Protein AF-A0A4Q3FZ63-F1 (afdb_monomer)

Sequence (132 aa):
MNALDQLRLKASYGTTALLWLNVLFSGLAGWLHPAAFSIWTLAASGVIAGLSTAVWSSDKAGPTTRVVHSMALAAQVGLLVYLFSGAAYQIDMHMYFFATLAICAVWIDWRAIVAYAGLVAVHHLALYVAMP

Radius of gyration: 14.97 Å; Cα contacts (8 Å, |Δi|>4): 135; chains: 1; bounding box: 34×26×44 Å

Solvent-accessible surface area (backbone atoms only — not comparable to full-atom values): 6828 Å² total; per-residue (Å²): 131,56,74,65,55,52,46,24,41,55,47,35,56,53,51,53,51,50,39,51,50,50,32,49,49,43,64,49,33,29,81,81,36,71,87,26,51,45,73,66,58,33,50,52,36,45,49,47,36,49,53,40,50,56,47,26,72,75,34,55,63,35,75,66,28,49,29,46,46,27,36,41,48,48,52,46,36,54,50,48,27,58,37,28,62,95,43,88,60,22,61,58,35,54,53,43,47,59,56,53,54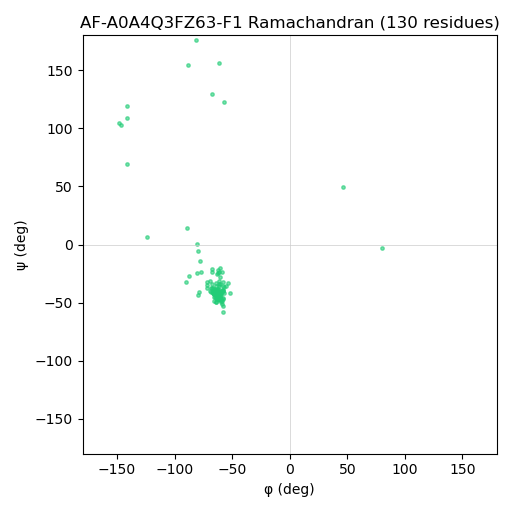,57,56,42,55,65,59,76,42,71,64,21,48,50,42,23,52,48,52,53,51,51,50,54,52,50,41,52,72,76,62,112

Nearest PDB structures (foldseek):
  1yo7-assembly2_B  TM=4.025E-01  e=5.950E+00  Escherichia coli

Foldseek 3Di:
DDPLQVLLLVLLVVLLVVLVVLLVCQCCLCVVPVQLHDPVLSVVSVVLSVVLVVVCVVPVRDPVSLQSSLQSQLVSLVSVLSSCVPHPCSVVSVVVLVVSLVSSVSSVDVNNNCSNVVSVVCVVVVCVVVPD

pLDDT: mean 96.11, std 4.38, range [72.0, 98.81]

Mean predicted aligned error: 2.86 Å

Structure (mmCIF, N/CA/C/O backbone):
data_AF-A0A4Q3FZ63-F1
#
_entry.id   AF-A0A4Q3FZ63-F1
#
loop_
_atom_site.group_PDB
_atom_site.id
_atom_site.type_symbol
_atom_site.label_atom_id
_atom_site.label_alt_id
_atom_site.label_comp_id
_atom_site.label_asym_id
_atom_site.label_entity_id
_atom_site.label_seq_id
_atom_site.pdbx_PDB_ins_code
_atom_site.Cartn_x
_atom_site.Cartn_y
_atom_site.Cartn_z
_atom_site.occupancy
_atom_site.B_iso_or_equiv
_atom_site.auth_seq_id
_atom_site.auth_comp_id
_atom_site.auth_asym_id
_atom_site.auth_atom_id
_atom_site.pdbx_PDB_model_num
ATOM 1 N N . MET A 1 1 ? -12.803 1.716 24.761 1.00 74.94 1 MET A N 1
ATOM 2 C CA . MET A 1 1 ? -11.850 1.134 23.789 1.00 74.94 1 MET A CA 1
ATOM 3 C C . MET A 1 1 ? -10.949 0.164 24.522 1.00 74.94 1 MET A C 1
ATOM 5 O O . MET A 1 1 ? -10.354 0.563 25.519 1.00 74.94 1 MET A O 1
ATOM 9 N N . ASN A 1 2 ? -10.884 -1.090 24.077 1.00 94.12 2 ASN A N 1
ATOM 10 C CA . ASN A 1 2 ? -10.001 -2.087 24.690 1.00 94.12 2 ASN A CA 1
ATOM 11 C C . ASN A 1 2 ? -8.553 -1.944 24.160 1.00 94.12 2 ASN A C 1
ATOM 13 O O . ASN A 1 2 ? -8.275 -1.116 23.289 1.00 94.12 2 ASN A O 1
ATOM 17 N N . ALA A 1 3 ? -7.616 -2.737 24.692 1.00 95.56 3 ALA A N 1
ATOM 18 C CA . ALA A 1 3 ? -6.209 -2.693 24.279 1.00 95.56 3 ALA A CA 1
ATOM 19 C C . ALA A 1 3 ? -6.006 -3.028 22.787 1.00 95.56 3 ALA A C 1
ATOM 21 O O . ALA A 1 3 ? -5.152 -2.435 22.128 1.00 95.56 3 ALA A O 1
ATOM 22 N N . LEU A 1 4 ? -6.826 -3.929 22.238 1.00 95.75 4 LEU A N 1
ATOM 23 C CA . LEU A 1 4 ? -6.789 -4.303 20.825 1.00 95.75 4 LEU A CA 1
ATOM 24 C C . LEU A 1 4 ? -7.214 -3.135 19.919 1.00 95.75 4 LEU A C 1
ATOM 26 O O . LEU A 1 4 ? -6.565 -2.878 18.907 1.00 95.75 4 LEU A O 1
ATOM 30 N N . ASP A 1 5 ? -8.252 -2.389 20.295 1.00 94.88 5 ASP A N 1
ATOM 31 C CA . ASP A 1 5 ? -8.711 -1.210 19.553 1.00 94.88 5 ASP A CA 1
ATOM 32 C C . ASP A 1 5 ? -7.642 -0.113 19.543 1.00 94.88 5 ASP A C 1
ATOM 34 O O . ASP A 1 5 ? -7.414 0.529 18.519 1.00 94.88 5 ASP A O 1
ATOM 38 N N . GLN A 1 6 ? -6.945 0.084 20.666 1.00 96.19 6 GLN A N 1
ATOM 39 C CA . GLN A 1 6 ? -5.842 1.043 20.754 1.00 96.19 6 GLN A CA 1
ATOM 40 C C . GLN A 1 6 ? -4.656 0.632 19.873 1.00 96.19 6 GLN A C 1
ATOM 42 O O . GLN A 1 6 ? -4.088 1.481 19.183 1.00 96.19 6 GLN A O 1
ATOM 47 N N . LEU A 1 7 ? -4.296 -0.657 19.866 1.00 97.12 7 LEU A N 1
ATOM 48 C CA . LEU A 1 7 ? -3.252 -1.195 18.992 1.00 97.12 7 LEU A CA 1
ATOM 49 C C . LEU A 1 7 ? -3.607 -0.974 17.518 1.00 97.12 7 LEU A C 1
ATOM 51 O O . LEU A 1 7 ? -2.802 -0.420 16.773 1.00 97.12 7 LEU A O 1
ATOM 55 N N . ARG A 1 8 ? -4.829 -1.339 17.113 1.00 97.44 8 ARG A N 1
ATOM 56 C CA . ARG A 1 8 ? -5.321 -1.153 15.740 1.00 97.44 8 ARG A CA 1
ATOM 57 C C . ARG A 1 8 ? -5.371 0.318 15.349 1.00 97.44 8 ARG A C 1
ATOM 59 O O . ARG A 1 8 ? -4.979 0.668 14.242 1.00 97.44 8 ARG A O 1
ATOM 66 N N . LEU A 1 9 ? -5.789 1.200 16.252 1.00 97.75 9 LEU A N 1
ATOM 67 C CA . LEU A 1 9 ? -5.784 2.631 15.978 1.00 97.75 9 LEU A CA 1
ATOM 68 C C . LEU A 1 9 ? -4.358 3.145 15.739 1.00 97.75 9 LEU A C 1
ATOM 70 O O . LEU A 1 9 ? -4.137 3.845 14.755 1.00 97.75 9 LEU A O 1
ATOM 74 N N . LYS A 1 10 ? -3.377 2.759 16.564 1.00 97.12 10 LYS A N 1
ATOM 75 C CA . LYS A 1 10 ? -1.961 3.110 16.341 1.00 97.12 10 LYS A CA 1
ATOM 76 C C . LYS A 1 10 ? -1.432 2.544 15.021 1.00 97.12 10 LYS A C 1
ATOM 78 O O . LYS A 1 10 ? -0.822 3.275 14.244 1.00 97.12 10 LYS A O 1
ATOM 83 N N . ALA A 1 11 ? -1.722 1.275 14.742 1.00 97.00 11 ALA A N 1
ATOM 84 C CA . ALA A 1 11 ? -1.376 0.623 13.485 1.00 97.00 11 ALA A CA 1
ATOM 85 C C . ALA A 1 11 ? -1.961 1.340 12.265 1.00 97.00 11 ALA A C 1
ATOM 87 O O . ALA A 1 11 ? -1.308 1.418 11.226 1.00 97.00 11 ALA A O 1
ATOM 88 N N . SER A 1 12 ? -3.164 1.904 12.390 1.00 98.06 12 SER A N 1
ATOM 89 C CA . SER A 1 12 ? -3.795 2.630 11.293 1.00 98.06 12 SER A CA 1
ATOM 90 C C . SER A 1 12 ? -2.989 3.844 10.854 1.00 98.06 12 SER A C 1
ATOM 92 O O . SER A 1 12 ? -2.725 3.987 9.669 1.00 98.06 12 SER A O 1
ATOM 94 N N . TYR A 1 13 ? -2.486 4.646 11.796 1.00 98.44 13 TYR A N 1
ATOM 95 C CA . TYR A 1 13 ? -1.609 5.769 11.466 1.00 98.44 13 TYR A CA 1
ATOM 96 C C . TYR A 1 13 ? -0.302 5.290 10.829 1.00 98.44 13 TYR A C 1
ATOM 98 O O . TYR A 1 13 ? 0.135 5.866 9.836 1.00 98.44 13 TYR A O 1
ATOM 106 N N . GLY A 1 14 ? 0.298 4.220 11.361 1.00 98.19 14 GLY A N 1
ATOM 107 C CA . GLY A 1 14 ? 1.537 3.657 10.817 1.00 98.19 14 GLY A CA 1
ATOM 108 C C . GLY A 1 14 ? 1.380 3.135 9.387 1.00 98.19 14 GLY A C 1
ATOM 109 O O . GLY A 1 14 ? 2.206 3.425 8.528 1.00 98.19 14 GLY A O 1
ATOM 110 N N . THR A 1 15 ? 0.295 2.416 9.105 1.00 98.06 15 THR A N 1
ATOM 111 C CA . THR A 1 15 ? 0.013 1.878 7.765 1.00 98.06 15 THR A CA 1
ATOM 112 C C . THR A 1 15 ? -0.388 2.969 6.773 1.00 98.06 15 THR A C 1
ATOM 114 O O . THR A 1 15 ? 0.081 2.928 5.640 1.00 98.06 15 THR A O 1
ATOM 117 N N . THR A 1 16 ? -1.149 3.992 7.187 1.00 98.62 16 THR A N 1
ATOM 118 C CA . THR A 1 16 ? -1.392 5.183 6.352 1.00 98.62 16 THR A CA 1
ATOM 119 C C . THR A 1 16 ? -0.081 5.884 6.008 1.00 98.62 16 THR A C 1
ATOM 121 O O . THR A 1 16 ? 0.167 6.191 4.844 1.00 98.62 16 THR A O 1
ATOM 124 N N . ALA A 1 17 ? 0.786 6.115 6.999 1.00 98.62 17 ALA A N 1
ATOM 125 C CA . ALA A 1 17 ? 2.089 6.735 6.773 1.00 98.62 17 ALA A CA 1
ATOM 126 C C . ALA A 1 17 ? 2.951 5.901 5.815 1.00 98.62 17 ALA A C 1
ATOM 128 O O . ALA A 1 17 ? 3.571 6.458 4.914 1.00 98.62 17 ALA A O 1
ATOM 129 N N . LEU A 1 18 ? 2.936 4.573 5.957 1.00 98.56 18 LEU A N 1
ATOM 130 C CA . LEU A 1 18 ? 3.661 3.661 5.075 1.00 98.56 18 LEU A CA 1
ATOM 131 C C . LEU A 1 18 ? 3.148 3.703 3.627 1.00 98.56 18 LEU A C 1
ATOM 133 O O . LEU A 1 18 ? 3.953 3.681 2.700 1.00 98.56 18 LEU A O 1
ATOM 137 N N . LEU A 1 19 ? 1.831 3.813 3.415 1.00 98.75 19 LEU A N 1
ATOM 138 C CA . LEU A 1 19 ? 1.258 3.989 2.075 1.00 98.75 19 LEU A CA 1
ATOM 139 C C . LEU A 1 19 ? 1.801 5.254 1.403 1.00 98.75 19 LEU A C 1
ATOM 141 O O . LEU A 1 19 ? 2.272 5.188 0.271 1.00 98.75 19 LEU A O 1
ATOM 145 N N . TRP A 1 20 ? 1.793 6.387 2.106 1.00 98.69 20 TRP A N 1
ATOM 146 C CA . TRP A 1 20 ? 2.327 7.645 1.575 1.00 98.69 20 TRP A CA 1
ATOM 147 C C . TRP A 1 20 ? 3.851 7.637 1.432 1.00 98.69 20 TRP A C 1
ATOM 149 O O . TRP A 1 20 ? 4.378 8.227 0.491 1.00 98.69 20 TRP A O 1
ATOM 159 N N . LEU A 1 21 ? 4.567 6.921 2.301 1.00 98.62 21 LEU A N 1
ATOM 160 C CA . LEU A 1 21 ? 6.002 6.697 2.146 1.00 98.62 21 LEU A CA 1
ATOM 161 C C . LEU A 1 21 ? 6.309 5.911 0.862 1.00 98.62 21 LEU A C 1
ATOM 163 O O . LEU A 1 21 ? 7.252 6.252 0.156 1.00 98.62 21 LEU A O 1
ATOM 167 N N . ASN A 1 22 ? 5.485 4.922 0.503 1.00 98.25 22 ASN A N 1
ATOM 168 C CA . ASN A 1 22 ? 5.630 4.198 -0.763 1.00 98.25 22 ASN A CA 1
ATOM 169 C C . ASN A 1 22 ? 5.333 5.085 -1.988 1.00 98.25 22 ASN A C 1
ATOM 171 O O . ASN A 1 22 ? 6.003 4.946 -3.013 1.00 98.25 22 ASN A O 1
ATOM 175 N N . VAL A 1 23 ? 4.393 6.036 -1.884 1.00 98.44 23 VAL A N 1
ATOM 176 C CA . VAL A 1 23 ? 4.179 7.070 -2.920 1.00 98.44 23 VAL A CA 1
ATOM 177 C C . VAL A 1 23 ? 5.430 7.928 -3.077 1.00 98.44 23 VAL A C 1
ATOM 179 O O . VAL A 1 23 ? 5.894 8.144 -4.196 1.00 98.44 23 VAL A O 1
ATOM 182 N N . LEU A 1 24 ? 6.009 8.377 -1.958 1.00 97.62 24 LEU A N 1
ATOM 183 C CA . LEU A 1 24 ? 7.256 9.131 -1.970 1.00 97.62 24 LEU A CA 1
ATOM 184 C C . LEU A 1 24 ? 8.363 8.311 -2.641 1.00 97.62 24 LEU A C 1
ATOM 186 O O . LEU A 1 24 ? 8.939 8.781 -3.615 1.00 97.62 24 LEU A O 1
ATOM 190 N N . PHE A 1 25 ? 8.603 7.068 -2.215 1.00 95.19 25 PHE A N 1
ATOM 191 C CA . PHE A 1 25 ? 9.598 6.193 -2.843 1.00 95.19 25 PHE A CA 1
ATOM 192 C C . PHE A 1 25 ? 9.356 5.976 -4.337 1.00 95.19 25 PHE A C 1
ATOM 194 O O . PHE A 1 25 ? 10.318 5.972 -5.101 1.00 95.19 25 PHE A O 1
ATOM 201 N N . SER A 1 26 ? 8.100 5.890 -4.775 1.00 95.50 26 SER A N 1
ATOM 202 C CA . SER A 1 26 ? 7.767 5.807 -6.201 1.00 95.50 26 SER A CA 1
ATOM 203 C C . SER A 1 26 ? 8.216 7.055 -6.974 1.00 95.50 26 SER A C 1
ATOM 205 O O . SER A 1 26 ? 8.722 6.941 -8.087 1.00 95.50 26 SER A O 1
ATOM 207 N N . GLY A 1 27 ? 8.088 8.247 -6.380 1.00 94.56 27 GLY A N 1
ATOM 208 C CA . GLY A 1 27 ? 8.595 9.496 -6.961 1.00 94.56 27 GLY A CA 1
ATOM 209 C C . GLY A 1 27 ? 10.124 9.602 -6.932 1.00 94.56 27 GLY A C 1
ATOM 210 O O . GLY A 1 27 ? 10.724 10.117 -7.872 1.00 94.56 27 GLY A O 1
ATOM 211 N N . LEU A 1 28 ? 10.755 9.066 -5.882 1.00 93.75 28 LEU A N 1
ATOM 212 C CA . LEU A 1 28 ? 12.213 9.044 -5.706 1.00 93.75 28 LEU A CA 1
ATOM 213 C C . LEU A 1 28 ? 12.913 7.960 -6.544 1.00 93.75 28 LEU A C 1
ATOM 215 O O . LEU A 1 28 ? 14.133 8.008 -6.696 1.00 93.75 28 LEU A O 1
ATOM 219 N N . ALA A 1 29 ? 12.171 6.990 -7.089 1.00 91.19 29 ALA A N 1
ATOM 220 C CA . ALA A 1 29 ? 12.731 5.832 -7.788 1.00 91.19 29 ALA A CA 1
ATOM 221 C C . ALA A 1 29 ? 13.672 6.230 -8.940 1.00 91.19 29 ALA A C 1
ATOM 223 O O . ALA A 1 29 ? 14.720 5.611 -9.118 1.00 91.19 29 ALA A O 1
ATOM 224 N N . GLY A 1 30 ? 13.359 7.320 -9.651 1.00 87.62 30 GLY A N 1
ATOM 225 C CA . GLY A 1 30 ? 14.193 7.865 -10.728 1.00 87.62 30 GLY A CA 1
ATOM 226 C C . GLY A 1 30 ? 15.595 8.310 -10.296 1.00 87.62 30 GLY A C 1
ATOM 227 O O . GLY A 1 30 ? 16.507 8.328 -11.116 1.00 87.62 30 GLY A O 1
ATOM 228 N N . TRP A 1 31 ? 15.808 8.641 -9.020 1.00 88.25 31 TRP A N 1
ATOM 229 C CA . TRP A 1 31 ? 17.140 8.991 -8.510 1.00 88.25 31 TRP A CA 1
ATOM 230 C C . TRP A 1 31 ? 18.002 7.768 -8.195 1.00 88.25 31 TRP A C 1
ATOM 232 O O . TRP A 1 31 ? 19.225 7.867 -8.230 1.00 88.25 31 TRP A O 1
ATOM 242 N N . LEU A 1 32 ? 17.382 6.619 -7.918 1.00 84.94 32 LEU A N 1
ATOM 243 C CA . LEU A 1 32 ? 18.078 5.355 -7.649 1.00 84.94 32 LEU A CA 1
ATOM 244 C C . LEU A 1 32 ? 18.313 4.548 -8.930 1.00 84.94 32 LEU A C 1
ATOM 246 O O . LEU A 1 32 ? 19.309 3.840 -9.054 1.00 84.94 32 LEU A O 1
ATOM 250 N N . HIS A 1 33 ? 17.397 4.667 -9.888 1.00 87.00 33 HIS A N 1
ATOM 251 C CA . HIS A 1 33 ? 17.478 4.045 -11.197 1.00 87.00 33 HIS A CA 1
ATOM 252 C C . HIS A 1 33 ? 16.819 4.997 -12.207 1.00 87.00 33 HIS A C 1
ATOM 254 O O . HIS A 1 33 ? 15.594 5.068 -12.249 1.00 87.00 33 HIS A O 1
ATOM 260 N N . PRO A 1 34 ? 17.579 5.752 -13.023 1.00 82.75 34 PRO A N 1
ATOM 261 C CA . PRO A 1 34 ? 17.013 6.770 -13.918 1.00 82.75 34 PRO A CA 1
ATOM 262 C C . PRO A 1 34 ? 15.900 6.266 -14.846 1.00 82.75 34 PRO A C 1
ATOM 2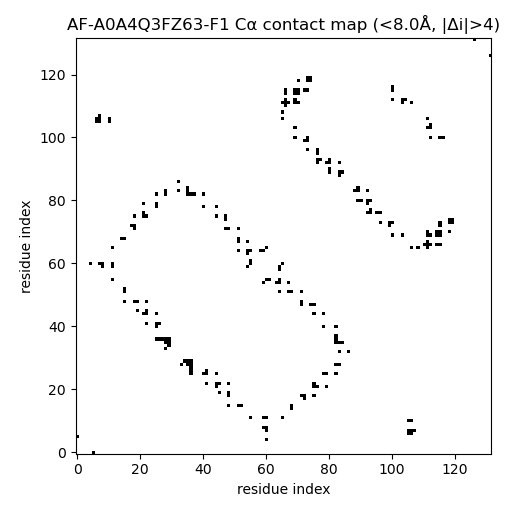64 O O . PRO A 1 34 ? 14.946 6.993 -15.110 1.00 82.75 34 PRO A O 1
ATOM 267 N N . ALA A 1 35 ? 15.973 5.005 -15.283 1.00 83.75 35 ALA A N 1
ATOM 268 C CA . ALA A 1 35 ? 14.940 4.374 -16.104 1.00 83.75 35 ALA A CA 1
ATOM 269 C C . ALA A 1 35 ? 13.716 3.874 -15.306 1.00 83.75 35 ALA A C 1
ATOM 271 O O . ALA A 1 35 ? 12.743 3.433 -15.909 1.00 83.75 35 ALA A O 1
ATOM 272 N N . ALA A 1 36 ? 13.738 3.938 -13.969 1.00 82.88 36 ALA A N 1
ATOM 273 C CA . ALA A 1 36 ? 12.626 3.517 -13.119 1.00 82.88 36 ALA A CA 1
ATOM 274 C C . ALA A 1 36 ? 11.492 4.539 -13.072 1.00 82.88 36 ALA A C 1
ATOM 276 O O . ALA A 1 36 ? 10.378 4.160 -12.748 1.00 82.88 36 ALA A O 1
ATOM 277 N N . PHE A 1 37 ? 11.723 5.829 -13.336 1.00 89.50 37 PHE A N 1
ATOM 278 C CA . PHE A 1 37 ? 10.668 6.826 -13.141 1.00 89.50 37 PHE A CA 1
ATOM 279 C C . PHE A 1 37 ? 9.504 6.650 -14.130 1.00 89.50 37 PHE A C 1
ATOM 281 O O . PHE A 1 37 ? 9.694 6.629 -15.344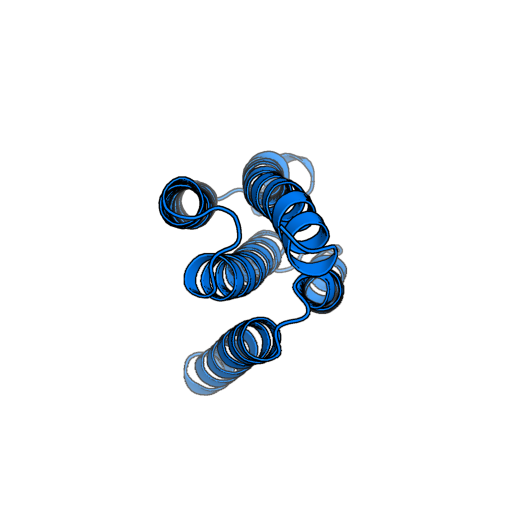 1.00 89.50 37 PHE A O 1
ATOM 288 N N . SER A 1 38 ? 8.277 6.613 -13.603 1.00 93.75 38 SER A N 1
ATOM 289 C CA . SER A 1 38 ? 7.040 6.582 -14.387 1.00 93.75 38 SER A CA 1
ATOM 290 C C . SER A 1 38 ? 5.965 7.443 -13.728 1.00 93.75 38 SER A C 1
ATOM 292 O O . SER A 1 38 ? 5.517 7.159 -12.613 1.00 93.75 38 SER A O 1
ATOM 294 N N . ILE A 1 39 ? 5.502 8.474 -14.444 1.00 94.69 39 ILE A N 1
ATOM 295 C CA . ILE A 1 39 ? 4.423 9.354 -13.970 1.00 94.69 39 ILE A CA 1
ATOM 296 C C . ILE A 1 39 ? 3.115 8.587 -13.749 1.00 94.69 39 ILE A C 1
ATOM 298 O O . ILE A 1 39 ? 2.383 8.873 -12.805 1.00 94.69 39 ILE A O 1
ATOM 302 N N . TRP A 1 40 ? 2.844 7.572 -14.573 1.00 96.44 40 TRP A N 1
ATOM 303 C CA . TRP A 1 40 ? 1.649 6.738 -14.458 1.00 96.44 40 TRP A CA 1
ATOM 304 C C . TRP A 1 40 ? 1.691 5.861 -13.213 1.00 96.44 40 TRP A C 1
ATOM 306 O O . TRP A 1 40 ? 0.691 5.743 -12.509 1.00 96.44 40 TRP A O 1
ATOM 316 N N . THR A 1 41 ? 2.859 5.303 -12.897 1.00 95.88 41 THR A N 1
ATOM 317 C CA . THR A 1 41 ? 3.042 4.503 -11.685 1.00 95.88 41 THR A CA 1
ATOM 318 C C . THR A 1 41 ? 2.953 5.369 -10.431 1.00 95.88 41 THR A C 1
ATOM 320 O O . THR A 1 41 ? 2.299 4.977 -9.465 1.00 95.88 41 THR A O 1
ATOM 323 N N . LEU A 1 42 ? 3.531 6.576 -10.457 1.00 97.31 42 LEU A N 1
ATOM 324 C CA . LEU A 1 42 ? 3.391 7.549 -9.372 1.00 97.31 42 LEU A CA 1
ATOM 325 C C . LEU A 1 42 ? 1.926 7.962 -9.168 1.00 97.31 42 LEU A C 1
ATOM 327 O O . LEU A 1 42 ? 1.445 7.983 -8.036 1.00 97.31 42 LEU A O 1
ATOM 331 N N . ALA A 1 43 ? 1.196 8.244 -10.250 1.00 98.19 43 ALA A N 1
ATOM 332 C CA . ALA A 1 43 ? -0.222 8.583 -10.187 1.00 98.19 43 ALA A CA 1
ATOM 333 C C . ALA A 1 43 ? -1.061 7.421 -9.628 1.00 98.19 43 ALA A C 1
ATOM 335 O O . ALA A 1 43 ? -1.870 7.632 -8.727 1.00 98.19 43 ALA A O 1
ATOM 336 N N . ALA A 1 44 ? -0.834 6.190 -10.100 1.00 98.44 44 ALA A N 1
ATOM 337 C CA . ALA A 1 44 ? -1.511 4.996 -9.594 1.00 98.44 44 ALA A CA 1
ATOM 338 C C . ALA A 1 44 ? -1.232 4.772 -8.099 1.00 98.44 44 ALA A C 1
ATOM 340 O O . ALA A 1 44 ? -2.159 4.541 -7.321 1.00 98.44 44 ALA A O 1
ATOM 341 N N . SER A 1 45 ? 0.028 4.921 -7.683 1.00 98.50 45 SER A N 1
ATOM 342 C CA . SER A 1 45 ? 0.433 4.878 -6.279 1.00 98.50 45 SER A CA 1
ATOM 343 C C . SER A 1 45 ? -0.305 5.946 -5.455 1.00 98.50 45 SER A C 1
ATOM 345 O O . SER A 1 45 ? -0.900 5.634 -4.420 1.00 98.50 45 SER A O 1
ATOM 347 N N . GLY A 1 46 ? -0.361 7.189 -5.939 1.00 98.69 46 GLY A N 1
ATOM 348 C CA . GLY A 1 46 ? -1.095 8.276 -5.289 1.00 98.69 46 GLY A CA 1
ATOM 349 C C . GLY A 1 46 ? -2.594 7.995 -5.154 1.00 98.69 46 GLY A C 1
ATOM 350 O O . GLY A 1 46 ? -3.163 8.209 -4.084 1.00 98.69 46 GLY A O 1
ATOM 351 N N . VAL A 1 47 ? -3.234 7.450 -6.193 1.00 98.75 47 VAL A N 1
ATOM 352 C CA . VAL A 1 47 ? -4.655 7.063 -6.163 1.00 98.75 47 VAL A CA 1
ATOM 353 C C . VAL A 1 47 ? -4.905 5.963 -5.131 1.00 98.75 47 VAL A C 1
ATOM 355 O O . VAL A 1 47 ? -5.827 6.087 -4.327 1.00 98.75 47 VAL A O 1
ATOM 358 N N . ILE A 1 48 ? -4.071 4.919 -5.088 1.00 98.75 48 ILE A N 1
ATOM 359 C CA . ILE A 1 48 ? -4.199 3.824 -4.111 1.00 98.75 48 ILE A CA 1
ATOM 360 C C . ILE A 1 48 ? -4.076 4.350 -2.675 1.00 98.75 48 ILE A C 1
ATOM 362 O O . ILE A 1 48 ? -4.888 3.998 -1.813 1.00 98.75 48 ILE A O 1
ATOM 366 N N . ALA A 1 49 ? -3.082 5.204 -2.410 1.00 98.81 49 ALA A N 1
ATOM 367 C CA . ALA A 1 49 ? -2.883 5.807 -1.094 1.00 98.81 49 ALA A CA 1
ATOM 368 C C . ALA A 1 49 ? -4.033 6.760 -0.725 1.00 98.81 49 ALA A C 1
ATOM 370 O O . ALA A 1 49 ? -4.524 6.725 0.405 1.00 98.81 49 ALA A O 1
ATOM 371 N N . GLY A 1 50 ? -4.511 7.561 -1.681 1.00 98.75 50 GLY A N 1
ATOM 372 C CA . GLY A 1 50 ? -5.625 8.490 -1.506 1.00 98.75 50 GLY A CA 1
ATOM 373 C C . GLY A 1 50 ? -6.946 7.786 -1.195 1.00 98.75 50 GLY A C 1
ATOM 374 O O . GLY A 1 50 ? -7.594 8.117 -0.204 1.00 98.75 50 GLY A O 1
ATOM 375 N N . LEU A 1 51 ? -7.315 6.767 -1.977 1.00 98.62 51 LEU A N 1
ATOM 376 C CA . LEU A 1 51 ? -8.524 5.967 -1.742 1.00 98.62 51 LEU A CA 1
ATOM 377 C C . LEU A 1 51 ? -8.463 5.236 -0.397 1.00 98.62 51 LEU A C 1
ATOM 379 O O . LEU A 1 51 ? -9.431 5.249 0.360 1.00 98.62 51 LEU A O 1
ATOM 383 N N . SER A 1 52 ? -7.308 4.661 -0.061 1.00 98.44 52 SER A N 1
ATOM 384 C CA . SER A 1 52 ? -7.094 4.021 1.242 1.00 98.44 52 SER A CA 1
ATOM 385 C C . SER A 1 52 ? -7.240 5.014 2.397 1.00 98.44 52 SER A C 1
ATOM 387 O O . SER A 1 52 ? -7.921 4.728 3.379 1.00 98.44 52 SER A O 1
ATOM 389 N N . THR A 1 53 ? -6.685 6.220 2.243 1.00 98.69 53 THR A N 1
ATOM 390 C CA . THR A 1 53 ? -6.807 7.307 3.225 1.00 98.69 53 THR A CA 1
ATOM 391 C C . THR A 1 53 ? -8.260 7.773 3.379 1.00 98.69 53 THR A C 1
ATOM 393 O O . THR A 1 53 ? -8.679 8.082 4.492 1.00 98.69 53 THR A O 1
ATOM 396 N N . ALA A 1 54 ? -9.050 7.790 2.299 1.00 98.50 54 ALA A N 1
ATOM 397 C CA . ALA A 1 54 ? -10.473 8.135 2.342 1.00 98.50 54 ALA A CA 1
ATOM 398 C C . ALA A 1 54 ? -11.322 7.079 3.077 1.00 98.50 54 ALA A C 1
ATOM 400 O O . ALA A 1 54 ? -12.239 7.419 3.825 1.00 98.50 54 ALA A O 1
ATOM 401 N N . VAL A 1 55 ? -10.998 5.792 2.921 1.00 98.31 55 VAL A N 1
ATOM 402 C CA . VAL A 1 55 ? -11.617 4.723 3.723 1.00 98.31 55 VAL A CA 1
ATOM 403 C C . VAL A 1 55 ? -11.218 4.868 5.197 1.00 98.31 55 VAL A C 1
ATOM 405 O O . VAL A 1 55 ? -12.073 4.838 6.082 1.00 98.31 55 VAL A O 1
ATOM 408 N N . TRP A 1 56 ? -9.932 5.114 5.462 1.00 98.38 56 TRP A N 1
ATOM 409 C CA . TRP A 1 56 ? -9.394 5.314 6.809 1.00 98.38 56 TRP A CA 1
ATOM 410 C C . TRP A 1 56 ? -9.984 6.528 7.537 1.00 98.38 56 TRP A C 1
ATOM 412 O O . TRP A 1 56 ? -10.203 6.468 8.747 1.00 98.38 56 TRP A O 1
ATOM 422 N N . SER A 1 57 ? -10.276 7.626 6.836 1.00 98.00 57 SER A N 1
ATOM 423 C CA . SER A 1 57 ? -10.868 8.818 7.454 1.00 98.00 57 SER A CA 1
ATOM 424 C C . SER A 1 57 ? -12.301 8.589 7.945 1.00 98.00 57 SER A C 1
ATOM 426 O O . SER A 1 57 ? -12.728 9.273 8.875 1.00 98.00 57 SER A O 1
ATOM 428 N N . SER A 1 58 ? -13.010 7.609 7.372 1.00 97.44 58 SER A N 1
ATOM 429 C CA . SER A 1 58 ? -14.375 7.237 7.767 1.00 97.44 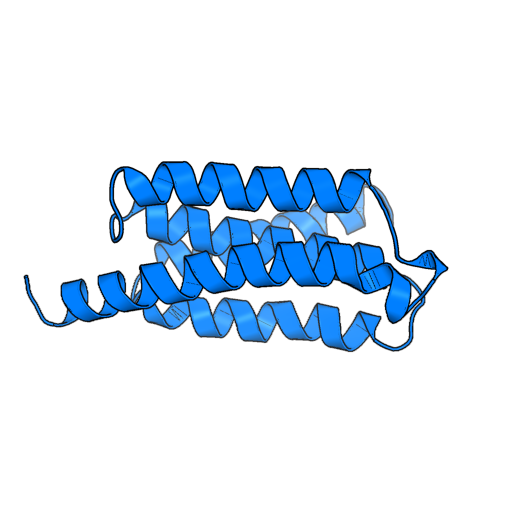58 SER A CA 1
ATOM 430 C C . SER A 1 58 ? -14.394 6.355 9.019 1.00 97.44 58 SER A C 1
ATOM 432 O O . SER A 1 58 ? -15.185 6.584 9.930 1.00 97.44 58 SER A O 1
ATOM 434 N N . ASP A 1 59 ? -13.500 5.366 9.094 1.00 97.00 59 ASP A N 1
ATOM 435 C CA . ASP A 1 59 ? -13.286 4.546 10.290 1.00 97.00 59 ASP A CA 1
ATOM 436 C C . ASP A 1 59 ? -11.819 4.121 10.374 1.00 97.00 59 ASP A C 1
ATOM 438 O O . ASP A 1 59 ? -11.361 3.212 9.678 1.00 97.00 59 ASP A O 1
ATOM 442 N N . LYS A 1 60 ? -11.069 4.761 11.271 1.00 97.00 60 LYS A N 1
ATOM 443 C CA . LYS A 1 60 ? -9.611 4.612 11.338 1.00 97.00 60 LYS A CA 1
ATOM 444 C C . LYS A 1 60 ? -9.153 3.186 11.630 1.00 97.00 60 LYS A C 1
ATOM 446 O O . LYS A 1 60 ? -8.084 2.795 11.180 1.00 97.00 60 LYS A O 1
ATOM 451 N N . ALA A 1 61 ? -9.924 2.404 12.382 1.00 95.56 61 ALA A N 1
ATOM 452 C CA . ALA A 1 61 ? -9.528 1.054 12.801 1.00 95.56 61 ALA A CA 1
ATOM 453 C C . ALA A 1 61 ? -10.539 -0.030 12.393 1.00 95.56 61 ALA A C 1
ATOM 455 O O . ALA A 1 61 ? -10.391 -1.198 12.781 1.00 95.56 61 ALA A O 1
ATOM 456 N N . GLY A 1 62 ? -11.549 0.349 11.609 1.00 97.19 62 GLY A N 1
ATOM 457 C CA . GLY A 1 62 ? -12.642 -0.500 11.165 1.00 97.19 62 GLY A CA 1
ATOM 458 C C . GLY A 1 62 ? -12.206 -1.699 10.331 1.00 97.19 62 GLY A C 1
ATOM 459 O O . GLY A 1 62 ? -11.158 -1.655 9.684 1.00 97.19 62 GLY A O 1
ATOM 460 N N . PRO A 1 63 ? -13.013 -2.775 10.283 1.00 97.50 63 PRO A N 1
ATOM 461 C CA . PRO A 1 63 ? -12.702 -3.965 9.490 1.00 97.50 63 PRO A CA 1
ATOM 462 C C . PRO A 1 63 ? -12.376 -3.658 8.023 1.00 97.50 63 PRO A C 1
ATOM 464 O O . PRO A 1 63 ? -11.414 -4.206 7.489 1.00 97.50 63 PRO A O 1
ATOM 467 N N . THR A 1 64 ? -13.128 -2.747 7.398 1.00 98.31 64 THR A N 1
ATOM 468 C CA . THR A 1 64 ? -12.906 -2.328 6.007 1.00 98.31 64 THR A CA 1
ATOM 469 C C . THR A 1 64 ? -11.537 -1.685 5.829 1.00 98.31 64 THR A C 1
ATOM 471 O O . THR A 1 64 ? -10.790 -2.083 4.943 1.00 98.31 64 THR A O 1
ATOM 474 N N . THR A 1 65 ? -11.163 -0.755 6.706 1.00 98.38 65 THR A N 1
ATOM 475 C CA . THR A 1 65 ? -9.863 -0.076 6.669 1.00 98.38 65 THR A CA 1
ATOM 476 C C . THR A 1 65 ? -8.703 -1.050 6.804 1.00 98.38 65 THR A C 1
ATOM 478 O O . THR A 1 65 ? -7.734 -0.943 6.059 1.00 98.38 65 THR A O 1
ATOM 481 N N . ARG A 1 66 ? -8.813 -2.047 7.691 1.00 98.50 66 ARG A N 1
ATOM 482 C CA . ARG A 1 66 ? -7.770 -3.074 7.866 1.00 98.50 66 ARG A CA 1
ATOM 483 C C . ARG A 1 66 ? -7.551 -3.875 6.584 1.00 98.50 66 ARG A C 1
ATOM 485 O O . ARG A 1 66 ? -6.415 -4.042 6.156 1.00 98.50 66 ARG A O 1
ATOM 492 N N . VAL A 1 67 ? -8.636 -4.323 5.951 1.00 98.75 67 VAL A N 1
ATOM 493 C CA . VAL A 1 67 ? -8.585 -5.072 4.686 1.00 98.75 67 VAL A CA 1
ATOM 494 C C . VAL A 1 67 ? -8.052 -4.202 3.545 1.00 98.75 67 VAL A C 1
ATOM 496 O O . VAL A 1 67 ? -7.123 -4.609 2.849 1.00 98.75 67 VAL A O 1
ATOM 499 N N . VAL A 1 68 ? -8.590 -2.989 3.384 1.00 98.56 68 VAL A N 1
ATOM 500 C CA . VAL A 1 68 ? -8.210 -2.065 2.306 1.00 98.56 68 VAL A CA 1
ATOM 501 C C . VAL A 1 68 ? -6.751 -1.634 2.431 1.00 98.56 68 VAL A C 1
ATOM 503 O O . VAL A 1 68 ? -6.031 -1.712 1.443 1.00 98.56 68 VAL A O 1
ATOM 506 N N . HIS A 1 69 ? -6.271 -1.258 3.623 1.00 98.56 69 HIS A N 1
ATOM 507 C CA . HIS A 1 69 ? -4.856 -0.924 3.824 1.00 98.56 69 HIS A CA 1
ATOM 508 C C . HIS A 1 69 ? -3.935 -2.096 3.501 1.00 98.56 69 HIS A C 1
ATOM 510 O O . HIS A 1 69 ? -2.908 -1.897 2.859 1.00 98.56 69 HIS A O 1
ATOM 516 N N . SER A 1 70 ? -4.287 -3.313 3.918 1.00 98.75 70 SER A N 1
ATOM 517 C CA . SER A 1 70 ? -3.489 -4.496 3.600 1.00 98.75 70 SER A CA 1
ATOM 518 C C . SER A 1 70 ? -3.410 -4.742 2.091 1.00 98.75 70 SER A C 1
ATOM 520 O O . SER A 1 70 ? -2.315 -4.892 1.556 1.00 98.75 70 SER A O 1
ATOM 522 N N . MET A 1 71 ? -4.534 -4.691 1.375 1.00 98.81 71 MET A N 1
ATOM 523 C CA . MET A 1 71 ? -4.539 -4.813 -0.090 1.00 98.81 71 MET A CA 1
ATOM 524 C C . MET A 1 71 ? -3.768 -3.675 -0.774 1.00 98.81 71 MET A C 1
ATOM 526 O O . MET A 1 71 ? -3.020 -3.910 -1.720 1.00 98.81 71 MET A O 1
ATOM 530 N N . ALA A 1 72 ? -3.916 -2.446 -0.281 1.00 98.81 72 ALA A N 1
ATOM 531 C CA . ALA A 1 72 ? -3.237 -1.276 -0.818 1.00 98.81 72 ALA A CA 1
ATOM 532 C C . ALA A 1 72 ? -1.720 -1.341 -0.623 1.00 98.81 72 ALA A C 1
ATOM 534 O O . ALA A 1 72 ? -0.981 -0.980 -1.534 1.00 98.81 72 ALA A O 1
ATOM 535 N N . LEU A 1 73 ? -1.243 -1.842 0.521 1.00 98.81 73 LEU A N 1
ATOM 536 C CA . LEU A 1 73 ? 0.182 -2.082 0.746 1.00 98.81 73 LEU A CA 1
ATOM 5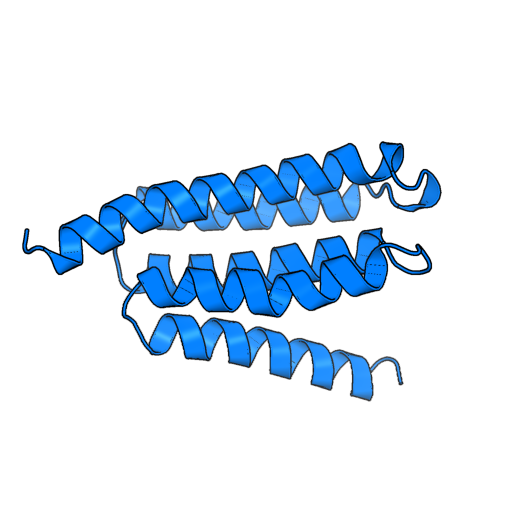37 C C . LEU A 1 73 ? 0.723 -3.113 -0.249 1.00 98.81 73 LEU A C 1
ATOM 539 O O . LEU A 1 73 ? 1.740 -2.843 -0.878 1.00 98.81 73 LEU A O 1
ATOM 543 N N . ALA A 1 74 ? 0.028 -4.236 -0.458 1.00 98.81 74 ALA A N 1
ATOM 544 C CA . ALA A 1 74 ? 0.422 -5.220 -1.469 1.00 98.81 74 ALA A CA 1
ATOM 545 C C . ALA A 1 74 ? 0.499 -4.601 -2.876 1.00 98.81 74 ALA A C 1
ATOM 547 O O . ALA A 1 74 ? 1.490 -4.779 -3.583 1.00 98.81 74 ALA A O 1
ATOM 548 N N . ALA A 1 75 ? -0.513 -3.822 -3.269 1.00 98.75 75 ALA A N 1
ATOM 549 C CA . ALA A 1 75 ? -0.533 -3.147 -4.564 1.00 98.75 75 ALA A CA 1
ATOM 550 C C . ALA A 1 75 ? 0.625 -2.142 -4.717 1.00 98.75 75 ALA A C 1
ATOM 552 O O . ALA A 1 75 ? 1.274 -2.112 -5.759 1.00 98.75 75 ALA A O 1
ATOM 553 N N . GLN A 1 76 ? 0.928 -1.365 -3.672 1.00 98.56 76 GLN A N 1
ATOM 554 C CA . GLN A 1 76 ? 2.067 -0.439 -3.648 1.00 98.56 76 GLN A CA 1
ATOM 555 C C . GLN A 1 76 ? 3.403 -1.159 -3.843 1.00 98.56 76 GLN A C 1
ATOM 557 O O . GLN A 1 76 ? 4.230 -0.703 -4.630 1.00 98.56 76 GLN A O 1
ATOM 562 N N . VAL A 1 77 ? 3.610 -2.300 -3.177 1.00 98.44 77 VAL A N 1
ATOM 563 C CA . VAL A 1 77 ? 4.828 -3.097 -3.380 1.00 98.44 77 VAL A CA 1
ATOM 564 C C . VAL A 1 77 ? 4.924 -3.600 -4.822 1.00 98.44 77 V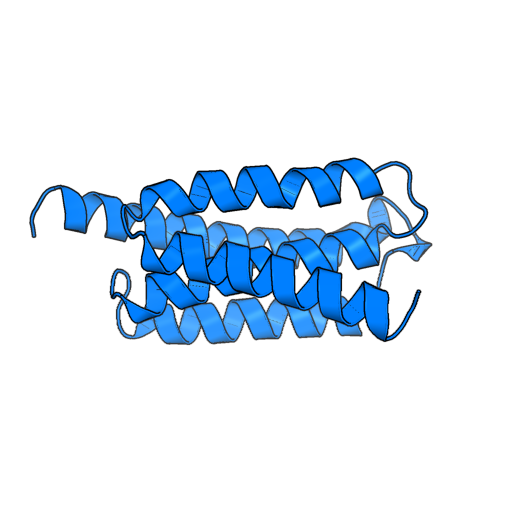AL A C 1
ATOM 566 O O . VAL A 1 77 ? 5.991 -3.500 -5.420 1.00 98.44 77 VAL A O 1
ATOM 569 N N . GLY A 1 78 ? 3.818 -4.050 -5.424 1.00 98.06 78 GLY A N 1
ATOM 570 C CA . GLY A 1 78 ? 3.797 -4.449 -6.837 1.00 98.06 7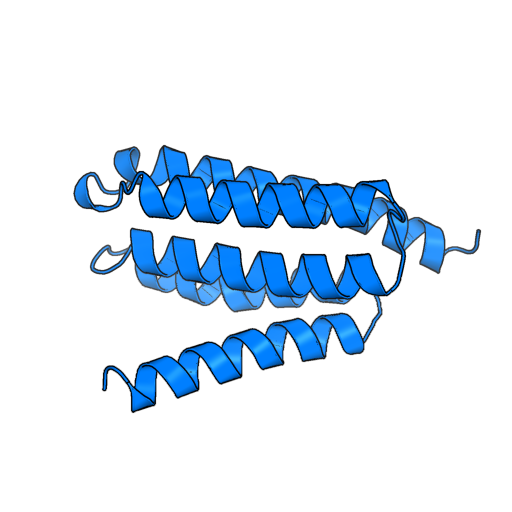8 GLY A CA 1
ATOM 571 C C . GLY A 1 78 ? 4.219 -3.325 -7.791 1.00 98.06 78 GLY A C 1
ATOM 572 O O . GLY A 1 78 ? 4.995 -3.557 -8.718 1.00 98.06 78 GLY A O 1
ATOM 573 N N . LEU A 1 79 ? 3.782 -2.088 -7.531 1.00 97.62 79 LEU A N 1
ATOM 574 C CA . LEU A 1 79 ? 4.218 -0.919 -8.302 1.00 97.62 79 LEU A CA 1
ATOM 575 C C . LEU A 1 79 ? 5.717 -0.635 -8.131 1.00 97.62 79 LEU A C 1
ATOM 577 O O . LEU A 1 79 ? 6.392 -0.342 -9.115 1.00 97.62 79 LEU A O 1
ATOM 581 N N . LEU A 1 80 ? 6.254 -0.758 -6.914 1.00 97.00 80 LEU A N 1
ATOM 582 C CA . LEU A 1 80 ? 7.692 -0.606 -6.664 1.00 97.00 80 LEU A CA 1
ATOM 583 C C . LEU A 1 80 ? 8.505 -1.696 -7.377 1.00 97.00 80 LEU A C 1
ATOM 585 O O . LEU A 1 80 ? 9.500 -1.386 -8.023 1.00 97.00 80 LEU A O 1
ATOM 589 N N . VAL A 1 81 ? 8.059 -2.953 -7.346 1.00 96.75 81 VAL A N 1
ATOM 590 C CA . VAL A 1 81 ? 8.693 -4.042 -8.108 1.00 96.75 81 VAL A CA 1
ATOM 591 C C . VAL A 1 81 ? 8.740 -3.729 -9.604 1.00 96.75 81 VAL A C 1
ATOM 593 O O . VAL A 1 81 ? 9.769 -3.954 -10.239 1.00 96.75 81 VAL A O 1
ATOM 596 N N . TYR A 1 82 ? 7.657 -3.179 -10.157 1.00 95.38 82 TYR A N 1
ATOM 597 C CA . TYR A 1 82 ? 7.610 -2.760 -11.554 1.00 95.38 82 TYR A CA 1
ATOM 598 C C . TYR A 1 82 ? 8.588 -1.612 -11.857 1.00 95.38 82 TYR A C 1
ATOM 600 O O . TYR A 1 82 ? 9.330 -1.694 -12.833 1.00 95.38 82 TYR A O 1
ATOM 608 N N . LEU A 1 83 ? 8.643 -0.575 -11.009 1.00 95.69 83 LEU A N 1
ATOM 609 C CA . LEU A 1 83 ? 9.576 0.552 -11.176 1.00 95.69 83 LEU A CA 1
ATOM 610 C C . LEU A 1 83 ? 11.035 0.083 -11.203 1.00 95.69 83 LEU A C 1
ATOM 612 O O . LEU A 1 83 ? 11.833 0.576 -11.994 1.00 95.69 83 LEU A O 1
ATOM 616 N N . PHE A 1 84 ? 11.383 -0.891 -10.366 1.00 95.19 84 PHE A N 1
ATOM 617 C CA . PHE A 1 84 ? 12.735 -1.439 -10.291 1.00 95.19 84 PHE A CA 1
ATOM 618 C C . PHE A 1 84 ? 12.975 -2.610 -11.255 1.00 95.19 84 PHE A C 1
ATOM 620 O O . PHE A 1 84 ? 13.979 -3.302 -11.116 1.00 95.19 84 PHE A O 1
ATOM 627 N N . SER A 1 85 ? 12.104 -2.847 -12.240 1.00 93.75 85 SER A N 1
ATOM 628 C CA . SER A 1 85 ? 12.282 -3.941 -13.199 1.00 93.75 85 SER A CA 1
ATOM 629 C C . SER A 1 85 ? 13.619 -3.847 -13.939 1.00 93.75 85 SER A C 1
ATOM 631 O O . SER A 1 85 ? 13.912 -2.843 -14.585 1.00 93.75 85 SER A O 1
ATOM 633 N N . GLY A 1 86 ? 14.433 -4.904 -13.849 1.00 90.56 86 GLY A N 1
ATOM 634 C CA . GLY A 1 86 ? 15.774 -4.956 -14.442 1.00 90.56 86 GLY A CA 1
ATOM 635 C C . GLY A 1 86 ? 16.872 -4.248 -13.634 1.00 90.56 86 GLY A C 1
ATOM 636 O O . GLY A 1 86 ? 18.040 -4.325 -14.013 1.00 90.56 86 GLY A O 1
ATOM 637 N N . ALA A 1 87 ? 16.539 -3.596 -12.516 1.00 91.75 87 ALA A N 1
ATOM 638 C CA . ALA A 1 87 ? 17.511 -3.012 -11.594 1.00 91.75 87 ALA A CA 1
ATOM 639 C C . ALA A 1 87 ? 17.968 -4.034 -10.538 1.00 91.75 87 ALA A C 1
ATOM 641 O O . ALA A 1 87 ? 17.220 -4.934 -10.156 1.00 91.75 87 ALA A O 1
ATOM 642 N N . ALA A 1 88 ? 19.170 -3.853 -9.980 1.00 91.69 88 ALA A N 1
ATOM 643 C CA . ALA A 1 88 ? 19.705 -4.744 -8.940 1.00 91.69 88 ALA A CA 1
ATOM 644 C C . ALA A 1 88 ? 18.800 -4.836 -7.693 1.00 91.69 88 ALA A C 1
ATOM 646 O O . ALA A 1 88 ? 18.690 -5.899 -7.091 1.00 91.69 88 ALA A O 1
ATOM 647 N N . TYR A 1 89 ? 18.102 -3.746 -7.355 1.00 91.25 89 TYR A N 1
ATOM 648 C CA . TYR A 1 89 ? 17.208 -3.662 -6.195 1.00 91.25 89 TYR A CA 1
ATOM 649 C C . TYR A 1 89 ? 15.813 -4.274 -6.418 1.00 91.25 89 TYR A C 1
ATOM 651 O O . TYR A 1 89 ? 14.974 -4.239 -5.517 1.00 91.25 89 TYR A O 1
ATOM 659 N N . GLN A 1 90 ? 15.520 -4.830 -7.603 1.00 95.50 90 GLN A N 1
ATOM 660 C CA . GLN A 1 90 ? 14.213 -5.438 -7.879 1.00 95.50 90 GLN A CA 1
ATOM 661 C C . GLN A 1 90 ? 13.898 -6.573 -6.898 1.00 95.50 90 GLN A C 1
ATOM 663 O O . GLN A 1 90 ? 12.754 -6.724 -6.467 1.00 95.50 90 GLN A O 1
ATOM 668 N N . ILE A 1 91 ? 14.907 -7.375 -6.541 1.00 96.38 91 ILE A N 1
ATOM 669 C CA . ILE A 1 91 ? 14.747 -8.491 -5.607 1.00 96.38 91 ILE A CA 1
ATOM 670 C C . ILE A 1 91 ? 14.432 -7.999 -4.192 1.00 96.38 91 ILE A C 1
ATOM 672 O O . ILE A 1 91 ? 13.573 -8.572 -3.524 1.00 96.38 91 ILE A O 1
ATOM 676 N N . ASP A 1 92 ? 15.035 -6.889 -3.763 1.00 96.00 92 ASP A N 1
ATOM 677 C CA . ASP A 1 92 ? 14.727 -6.255 -2.481 1.00 96.00 92 ASP A CA 1
ATOM 678 C C . ASP A 1 92 ? 13.276 -5.760 -2.450 1.00 96.00 92 ASP A C 1
ATOM 680 O O . ASP A 1 92 ? 12.562 -5.979 -1.469 1.00 96.00 92 ASP A O 1
ATOM 684 N N . MET A 1 93 ? 12.793 -5.174 -3.554 1.00 96.69 93 MET A N 1
ATOM 685 C CA . MET A 1 93 ? 11.383 -4.787 -3.681 1.00 96.69 93 MET A CA 1
ATOM 686 C C . MET A 1 93 ? 10.446 -6.004 -3.652 1.00 96.69 93 MET A C 1
ATOM 688 O O . MET A 1 93 ? 9.361 -5.917 -3.085 1.00 96.69 93 MET A O 1
ATOM 692 N N . HIS A 1 94 ? 10.853 -7.164 -4.179 1.00 97.44 94 HIS A N 1
ATOM 693 C CA . HIS A 1 94 ? 10.071 -8.395 -4.015 1.00 97.44 94 HIS A CA 1
ATOM 694 C C . HIS A 1 94 ? 10.044 -8.859 -2.555 1.00 97.44 94 HIS A C 1
ATOM 696 O O . HIS A 1 94 ? 8.989 -9.236 -2.045 1.00 97.44 94 HIS A O 1
ATOM 702 N N . MET A 1 95 ? 11.175 -8.799 -1.845 1.00 98.25 95 MET A N 1
ATOM 703 C CA . MET A 1 95 ? 11.215 -9.146 -0.419 1.00 98.25 95 MET A CA 1
ATOM 704 C C . MET A 1 95 ? 10.351 -8.204 0.433 1.00 98.25 95 MET A C 1
ATOM 706 O O . MET A 1 95 ? 9.828 -8.606 1.477 1.00 98.25 95 MET A O 1
ATOM 710 N N . TYR A 1 96 ? 10.113 -6.977 -0.038 1.00 98.38 96 TYR A N 1
ATOM 711 C CA . TYR A 1 96 ? 9.227 -6.019 0.617 1.00 98.38 96 TYR A CA 1
ATOM 712 C C . TYR A 1 96 ? 7.761 -6.497 0.703 1.00 98.38 96 TYR A C 1
ATOM 714 O O . TYR A 1 96 ? 7.041 -6.083 1.619 1.00 98.38 96 TYR A O 1
ATOM 722 N N . PHE A 1 97 ? 7.319 -7.443 -0.143 1.00 98.44 97 PHE A N 1
ATOM 723 C CA . PHE A 1 97 ? 6.008 -8.091 0.020 1.00 98.44 97 PHE A CA 1
ATOM 724 C C . PHE A 1 97 ? 5.916 -8.818 1.368 1.00 98.44 97 PHE A C 1
ATOM 726 O O . PHE A 1 97 ? 4.956 -8.647 2.118 1.00 98.44 97 PHE A O 1
ATOM 733 N N . PHE A 1 98 ? 6.945 -9.587 1.731 1.00 98.31 98 PHE A N 1
ATOM 734 C CA . PHE A 1 98 ? 6.965 -10.317 2.999 1.00 98.31 98 PHE A CA 1
ATOM 735 C C . PHE A 1 98 ? 7.031 -9.371 4.198 1.00 98.31 98 PHE A C 1
ATOM 737 O O . PHE A 1 98 ? 6.315 -9.569 5.180 1.00 98.31 98 PHE A O 1
ATOM 744 N N . ALA A 1 99 ? 7.834 -8.308 4.104 1.00 98.25 99 ALA A N 1
ATOM 745 C CA . ALA A 1 99 ? 7.935 -7.307 5.162 1.00 98.25 99 ALA A CA 1
ATOM 746 C C . ALA A 1 99 ? 6.596 -6.582 5.396 1.00 98.25 99 ALA A C 1
ATOM 748 O O . ALA A 1 99 ? 6.153 -6.443 6.536 1.00 98.25 99 ALA A O 1
ATOM 749 N N . THR A 1 100 ? 5.906 -6.163 4.332 1.00 98.25 100 THR A N 1
ATOM 750 C CA . THR A 1 100 ? 4.600 -5.491 4.463 1.00 98.25 100 THR A CA 1
ATOM 751 C C . THR A 1 100 ? 3.479 -6.445 4.879 1.00 98.25 100 THR A C 1
ATOM 753 O O . THR A 1 100 ? 2.607 -6.042 5.653 1.00 98.25 100 THR A O 1
ATOM 756 N N . LEU A 1 101 ? 3.519 -7.718 4.473 1.00 98.38 101 LEU A N 1
ATOM 757 C CA . LEU A 1 101 ? 2.620 -8.753 4.993 1.00 98.38 101 LEU A CA 1
ATOM 758 C C . LEU A 1 101 ? 2.820 -8.967 6.501 1.00 98.38 101 LEU A C 1
ATOM 760 O O . LEU A 1 101 ? 1.843 -9.031 7.247 1.00 98.38 101 LEU A O 1
ATOM 764 N N . ALA A 1 102 ? 4.071 -9.018 6.966 1.00 98.25 102 ALA A N 1
ATOM 765 C CA . ALA A 1 102 ? 4.383 -9.119 8.390 1.00 98.25 102 ALA A CA 1
ATOM 766 C C . ALA A 1 102 ? 3.850 -7.907 9.173 1.00 98.25 102 ALA A C 1
ATOM 768 O O . ALA A 1 102 ? 3.248 -8.077 10.232 1.00 98.25 102 ALA A O 1
ATOM 769 N N . ILE A 1 103 ? 3.972 -6.693 8.622 1.00 98.12 103 ILE A N 1
ATOM 770 C CA . ILE A 1 103 ? 3.369 -5.485 9.208 1.00 98.12 103 ILE A CA 1
ATOM 771 C C . ILE A 1 103 ? 1.849 -5.635 9.332 1.00 98.12 103 ILE A C 1
ATOM 773 O O . ILE A 1 103 ? 1.296 -5.266 10.364 1.00 98.12 103 ILE A O 1
ATOM 777 N N . CYS A 1 104 ? 1.163 -6.228 8.348 1.00 98.06 104 CYS A N 1
ATOM 778 C CA . CYS A 1 104 ? -0.288 -6.4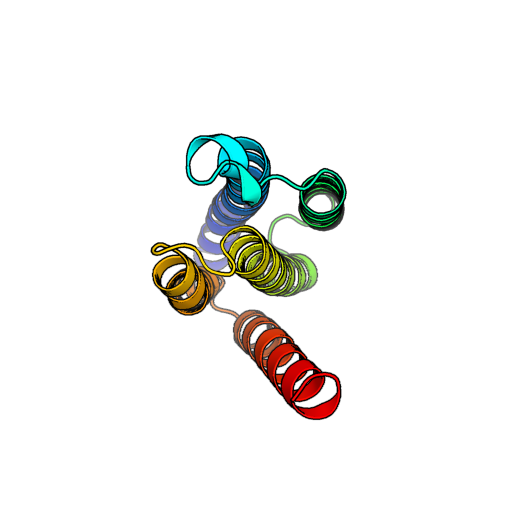39 8.411 1.00 98.06 104 CYS A CA 1
ATOM 779 C C . CYS A 1 104 ? -0.728 -7.318 9.599 1.00 98.06 104 CYS A C 1
ATOM 781 O O . CYS A 1 104 ? -1.882 -7.225 10.019 1.00 98.06 104 CYS A O 1
ATOM 783 N N . ALA A 1 105 ? 0.165 -8.116 10.198 1.00 97.50 105 ALA A N 1
ATOM 784 C CA . ALA A 1 105 ? -0.148 -8.896 11.397 1.00 97.50 105 ALA A CA 1
ATOM 785 C C . ALA A 1 105 ? -0.509 -8.016 12.604 1.00 97.50 105 ALA A C 1
ATOM 787 O O . ALA A 1 105 ? -1.286 -8.448 13.455 1.00 97.50 105 ALA A O 1
ATOM 788 N N . VAL A 1 106 ? -0.044 -6.759 12.652 1.00 96.31 106 VAL A N 1
ATOM 789 C CA . VAL A 1 106 ? -0.375 -5.802 13.725 1.00 96.31 106 VAL A CA 1
ATOM 790 C C . VAL A 1 106 ? -1.883 -5.547 13.848 1.00 96.31 106 VAL A C 1
ATOM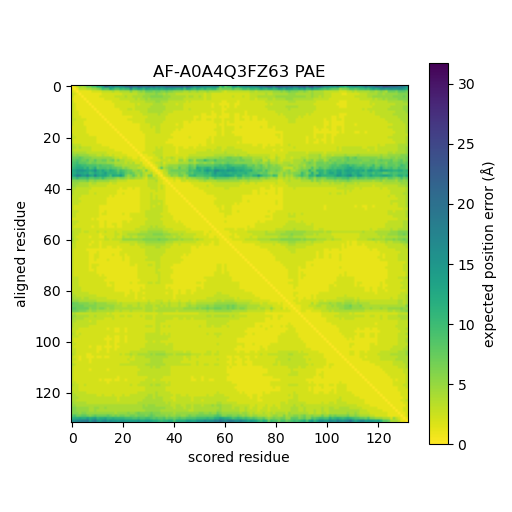 792 O O . VAL A 1 106 ? -2.376 -5.164 14.908 1.00 96.31 106 VAL A O 1
ATOM 795 N N . TRP A 1 107 ? -2.637 -5.771 12.767 1.00 97.50 107 TRP A N 1
ATOM 796 C CA . TRP A 1 107 ? -4.087 -5.630 12.763 1.00 97.50 107 TRP A CA 1
ATOM 797 C C . TRP A 1 107 ? -4.794 -6.679 13.619 1.00 97.50 107 TRP A C 1
ATOM 799 O O . TRP A 1 107 ? -5.945 -6.454 14.006 1.00 97.50 107 TRP A O 1
ATOM 809 N N . ILE A 1 108 ? -4.136 -7.809 13.910 1.00 97.75 108 ILE A N 1
ATOM 810 C CA . ILE A 1 108 ? -4.727 -8.979 14.572 1.00 97.75 108 ILE A CA 1
ATOM 811 C C . ILE A 1 108 ? -6.077 -9.307 13.912 1.00 97.75 108 ILE A C 1
ATOM 813 O O . ILE A 1 108 ? -7.131 -9.362 14.549 1.00 97.75 108 ILE A O 1
ATOM 817 N N . ASP A 1 109 ? -6.067 -9.383 12.582 1.00 98.25 109 ASP A N 1
ATOM 818 C CA . ASP A 1 109 ? -7.244 -9.640 11.761 1.00 98.25 109 ASP A CA 1
ATOM 819 C C . ASP A 1 109 ? -6.854 -10.556 10.604 1.00 98.25 109 ASP A C 1
ATOM 821 O O . ASP A 1 109 ? -6.159 -10.150 9.672 1.00 98.25 109 ASP A O 1
ATOM 825 N N . TRP A 1 110 ? -7.313 -11.806 10.665 1.00 98.38 110 TRP A N 1
ATOM 826 C CA . TRP A 1 110 ? -7.016 -12.804 9.641 1.00 98.38 110 TRP A CA 1
ATOM 827 C C . TRP A 1 110 ? -7.534 -12.384 8.259 1.00 98.38 110 TRP A C 1
ATOM 829 O O . TRP A 1 110 ? -6.934 -12.748 7.251 1.00 98.38 110 TRP A O 1
ATOM 839 N N . ARG A 1 111 ? -8.604 -11.577 8.194 1.00 98.56 111 ARG A N 1
ATOM 840 C CA . ARG A 1 111 ? -9.176 -11.097 6.929 1.00 98.56 111 ARG A CA 1
ATOM 841 C C . ARG A 1 111 ? -8.209 -10.168 6.209 1.00 98.56 111 ARG A C 1
ATOM 843 O O . ARG A 1 111 ? -8.105 -10.236 4.993 1.00 98.56 111 ARG A O 1
ATOM 850 N N . ALA A 1 112 ? -7.476 -9.341 6.955 1.00 98.38 112 ALA A N 1
ATOM 851 C CA . ALA A 1 112 ? -6.463 -8.444 6.405 1.00 98.38 112 ALA A CA 1
ATOM 852 C C . ALA A 1 112 ? -5.289 -9.236 5.798 1.00 98.38 112 ALA A C 1
ATOM 854 O O . ALA A 1 112 ? -4.852 -8.947 4.686 1.00 98.38 112 ALA A O 1
ATOM 855 N N . ILE A 1 113 ? -4.848 -10.295 6.488 1.00 98.56 113 ILE A N 1
ATOM 856 C CA . ILE A 1 113 ? -3.795 -11.208 6.016 1.00 98.56 113 ILE A CA 1
ATOM 857 C C . ILE A 1 113 ? -4.232 -11.964 4.758 1.00 98.56 113 ILE A C 1
ATOM 859 O O . ILE A 1 113 ? -3.508 -11.976 3.764 1.00 98.56 113 ILE A O 1
ATOM 863 N N . VAL A 1 114 ? -5.429 -12.559 4.774 1.00 98.69 114 VAL A N 1
ATOM 864 C CA . VAL A 1 114 ? -5.967 -13.300 3.622 1.00 98.69 114 VAL A CA 1
ATOM 865 C C . VAL A 1 114 ? -6.214 -12.376 2.433 1.00 98.69 114 VAL A C 1
ATOM 867 O O . VAL A 1 114 ? -5.918 -12.763 1.309 1.00 98.69 114 VAL A O 1
ATOM 870 N N . ALA A 1 115 ? -6.695 -11.152 2.651 1.00 98.75 115 ALA A N 1
ATOM 871 C CA . ALA A 1 115 ? -6.894 -10.190 1.572 1.00 98.75 115 ALA A CA 1
ATOM 872 C C . ALA A 1 115 ? -5.571 -9.755 0.924 1.00 98.75 115 ALA A C 1
ATOM 874 O O . ALA A 1 115 ? -5.486 -9.708 -0.302 1.00 98.75 115 ALA A O 1
ATOM 875 N N . TYR A 1 116 ? -4.528 -9.496 1.725 1.00 98.81 116 TYR A N 1
ATOM 876 C CA . TYR A 1 116 ? -3.181 -9.221 1.217 1.00 98.81 116 TYR A CA 1
ATOM 877 C C . TYR A 1 116 ? -2.677 -10.391 0.366 1.00 98.81 116 TYR A C 1
ATOM 879 O O . TYR A 1 116 ? -2.360 -10.224 -0.810 1.00 98.81 116 TYR A O 1
ATOM 887 N N . ALA A 1 117 ? -2.623 -11.588 0.958 1.00 98.62 117 ALA A N 1
ATOM 888 C CA . ALA A 1 117 ? -2.070 -12.771 0.307 1.00 98.62 117 ALA A CA 1
ATOM 889 C C . ALA A 1 117 ? -2.878 -13.166 -0.935 1.00 98.62 117 ALA A C 1
ATOM 891 O O . ALA A 1 117 ? -2.299 -13.526 -1.955 1.00 98.62 117 ALA A O 1
ATOM 892 N N . GLY A 1 118 ? -4.205 -13.045 -0.870 1.00 98.62 118 GLY A N 1
ATOM 893 C CA . GLY A 1 118 ? -5.109 -13.296 -1.986 1.00 98.62 118 GLY A CA 1
ATOM 894 C C . GLY A 1 118 ? -4.864 -12.346 -3.154 1.00 98.62 118 GLY A C 1
ATOM 895 O O . GLY A 1 118 ? -4.751 -12.810 -4.285 1.00 98.62 118 GLY A O 1
ATOM 896 N N . LEU A 1 119 ? -4.702 -11.041 -2.896 1.00 98.62 119 LEU A N 1
ATOM 897 C CA . LEU A 1 119 ? -4.350 -10.079 -3.944 1.00 98.62 119 LEU A CA 1
ATOM 898 C C . LEU A 1 119 ? -3.011 -10.438 -4.591 1.00 98.62 119 LEU A C 1
ATOM 900 O O . LEU A 1 119 ? -2.921 -10.476 -5.815 1.00 98.62 119 LEU A O 1
ATOM 904 N N . VAL A 1 120 ? -1.991 -10.743 -3.784 1.00 98.50 120 VAL A N 1
ATOM 905 C CA . VAL A 1 120 ? -0.665 -11.132 -4.286 1.00 98.50 120 VAL A CA 1
ATOM 906 C C . VAL A 1 120 ? -0.745 -12.409 -5.123 1.00 98.50 120 VAL A C 1
ATOM 908 O O . VAL A 1 120 ? -0.201 -12.441 -6.224 1.00 98.50 120 VAL A O 1
ATOM 911 N N . ALA A 1 121 ? -1.449 -13.439 -4.654 1.00 98.38 121 ALA A N 1
ATOM 912 C CA . ALA A 1 121 ? -1.598 -14.704 -5.368 1.00 98.38 121 ALA A CA 1
ATOM 913 C C . ALA A 1 121 ? -2.328 -14.526 -6.706 1.00 98.38 121 ALA A C 1
ATOM 915 O O . ALA A 1 121 ? -1.845 -15.000 -7.733 1.00 98.38 121 ALA A O 1
ATOM 916 N N . VAL A 1 122 ? -3.452 -13.799 -6.711 1.00 98.38 122 VAL A N 1
ATOM 917 C CA . VAL A 1 122 ? -4.200 -13.489 -7.938 1.00 98.38 122 VAL A CA 1
ATOM 918 C C . VAL A 1 122 ? -3.337 -12.686 -8.903 1.00 98.38 122 VAL A C 1
ATOM 920 O O . VAL A 1 122 ? -3.317 -12.999 -10.086 1.00 98.38 122 VAL A O 1
ATOM 923 N N . HIS A 1 123 ? -2.592 -11.694 -8.412 1.00 96.56 123 HIS A N 1
ATOM 924 C CA . HIS A 1 123 ? -1.680 -10.902 -9.231 1.00 96.56 123 HIS A CA 1
ATOM 925 C C . HIS A 1 123 ? -0.615 -11.774 -9.910 1.00 96.56 123 HIS A C 1
ATOM 927 O O . HIS A 1 123 ? -0.477 -11.719 -11.129 1.00 96.56 123 HIS A O 1
ATOM 933 N N . HIS A 1 124 ? 0.088 -12.623 -9.155 1.00 96.00 124 HIS A N 1
ATOM 934 C CA . HIS A 1 124 ? 1.127 -13.496 -9.712 1.00 96.00 124 HIS A CA 1
ATOM 935 C C . HIS A 1 124 ? 0.549 -14.513 -10.698 1.00 96.00 124 HIS A C 1
ATOM 937 O O . HIS A 1 124 ? 1.116 -14.714 -11.767 1.00 96.00 124 HIS A O 1
ATOM 943 N N . LEU A 1 125 ? -0.595 -15.124 -10.372 1.00 97.38 125 LEU A N 1
ATOM 944 C CA . LEU A 1 125 ? -1.252 -16.079 -11.261 1.00 97.38 125 LEU A CA 1
ATOM 945 C C . LEU A 1 125 ? -1.738 -15.406 -12.550 1.00 97.38 125 LEU A C 1
ATOM 947 O O . LEU A 1 125 ? -1.565 -15.959 -13.633 1.00 97.38 125 LEU A O 1
ATOM 951 N N . ALA A 1 126 ? -2.317 -14.210 -12.445 1.00 96.62 126 ALA A N 1
ATOM 952 C CA . ALA A 1 126 ? -2.760 -13.445 -13.602 1.00 96.62 126 ALA A CA 1
ATOM 953 C C . ALA A 1 126 ? -1.580 -13.069 -14.503 1.00 96.62 126 ALA A C 1
ATOM 955 O O . ALA A 1 126 ? -1.680 -13.237 -15.715 1.00 96.62 126 ALA A O 1
ATOM 956 N N . LEU A 1 127 ? -0.460 -12.618 -13.925 1.00 92.94 127 LEU A N 1
ATOM 957 C CA . LEU A 1 127 ? 0.752 -12.330 -14.689 1.00 92.94 127 LEU A CA 1
ATOM 958 C C . LEU A 1 127 ? 1.329 -13.589 -15.341 1.00 92.94 127 LEU A C 1
ATOM 960 O O . LEU A 1 127 ? 1.619 -13.546 -16.527 1.00 92.94 127 LEU A O 1
ATOM 964 N N . TYR A 1 128 ? 1.404 -14.713 -14.625 1.00 93.56 128 TYR A N 1
ATOM 965 C CA . TYR A 1 128 ? 1.866 -15.990 -15.181 1.00 93.56 128 TYR A CA 1
ATOM 966 C C . TYR A 1 128 ? 1.029 -16.452 -16.385 1.00 93.56 128 TYR A C 1
ATOM 968 O O . TYR A 1 128 ? 1.570 -16.968 -17.356 1.00 93.56 128 TYR A O 1
ATOM 976 N N . VAL A 1 129 ? -0.294 -16.267 -16.339 1.00 95.69 129 VAL A N 1
ATOM 977 C CA . VAL A 1 129 ? -1.188 -16.670 -17.437 1.00 95.69 129 VAL A CA 1
ATOM 978 C C . VAL A 1 129 ? -1.174 -15.664 -18.594 1.00 95.69 129 VAL A C 1
ATOM 980 O O . VAL A 1 129 ? -1.214 -16.074 -19.751 1.00 95.69 129 VAL A O 1
ATOM 983 N N . ALA A 1 130 ? -1.159 -14.359 -18.309 1.00 95.81 130 ALA A N 1
ATOM 984 C CA . ALA A 1 130 ? -1.287 -13.312 -19.327 1.00 95.81 130 ALA A CA 1
ATOM 985 C C . ALA A 1 130 ? 0.050 -12.892 -19.964 1.00 95.81 130 ALA A C 1
ATOM 987 O O . ALA A 1 130 ? 0.054 -12.411 -21.096 1.00 95.81 130 ALA A O 1
ATOM 988 N N . MET A 1 131 ? 1.161 -13.039 -19.241 1.00 90.38 131 MET A N 1
ATOM 989 C CA . MET A 1 131 ? 2.518 -12.672 -19.656 1.00 90.38 131 MET A CA 1
ATOM 990 C C . MET A 1 131 ? 3.529 -13.725 -19.151 1.00 90.38 131 MET A C 1
ATOM 992 O O . MET A 1 131 ? 4.286 -13.429 -18.222 1.00 90.38 131 MET A O 1
ATOM 996 N N . PRO A 1 132 ? 3.501 -14.955 -19.702 1.00 72.00 132 PRO A N 1
ATOM 997 C CA . PRO A 1 132 ? 4.376 -16.044 -19.268 1.00 72.00 132 PRO A CA 1
ATOM 998 C C . PRO A 1 132 ? 5.861 -15.792 -19.559 1.00 72.00 132 PRO A C 1
ATOM 1000 O O . PRO A 1 132 ? 6.172 -15.129 -20.578 1.00 72.00 132 PRO A O 1
#

Secondary structure (DSSP, 8-state):
--HHHHHHHHHHHHHHHHHHHHHHHHHHHHHH-GGG--HHHHHHHHHHHHHHHHHHHH-TTSHHHHHHHHHHHHHHHHHHHHHTTTSTTHHHHHHHHHHHHHHHGGG--HHHHHHHHHHHHHHHHHHHHH--